Protein AF-A0A8J6E2L9-F1 (afdb_monomer_lite)

InterPro domains:
  IPR045107 SAC3/GANP/THP3 [PTHR12436] (8-131)

pLDDT: mean 75.36, std 17.0, range [33.44, 95.38]

Secondary structure (DSSP, 8-state):
---------------------TTHHHHHHHHHHHHHTT-S------S---------GGGTT---TTTT--------S-------SSPPPGGGSPPHHHHHHHHHHHHHHHHHH--HHHHHHHHHHHHHHT-

Organism: Eleutherodactylus coqui (NCBI:txid57060)

Structure (mmCIF, N/CA/C/O backbone):
data_AF-A0A8J6E2L9-F1
#
_entry.id   AF-A0A8J6E2L9-F1
#
loop_
_atom_site.group_PDB
_atom_site.id
_atom_site.type_symbol
_atom_site.label_atom_id
_atom_site.label_alt_id
_atom_site.label_comp_id
_atom_site.label_asym_id
_atom_site.label_entity_id
_atom_site.label_seq_id
_atom_site.pdbx_PDB_ins_code
_atom_site.Cartn_x
_atom_site.Cartn_y
_atom_site.Cartn_z
_atom_site.occupancy
_atom_site.B_iso_or_equiv
_atom_site.auth_seq_id
_atom_site.auth_comp_id
_atom_site.auth_asym_id
_atom_site.auth_atom_id
_atom_site.pdbx_PDB_model_num
ATOM 1 N N . ARG A 1 1 ? 5.250 62.466 -29.699 1.00 37.12 1 ARG A N 1
ATOM 2 C CA . ARG A 1 1 ? 4.883 61.508 -30.770 1.00 37.12 1 ARG A CA 1
ATOM 3 C C . ARG A 1 1 ? 5.280 60.123 -30.253 1.00 37.12 1 ARG A C 1
ATOM 5 O O . ARG A 1 1 ? 6.470 59.913 -30.111 1.00 37.12 1 ARG A O 1
ATOM 12 N N . ASN A 1 2 ? 4.362 59.447 -29.546 1.00 38.91 2 ASN A N 1
ATOM 13 C CA . ASN A 1 2 ? 3.646 58.223 -29.989 1.00 38.91 2 ASN A CA 1
ATOM 14 C C . ASN A 1 2 ? 4.604 57.000 -30.012 1.00 38.91 2 ASN A C 1
ATOM 16 O O . ASN A 1 2 ? 5.641 57.103 -30.641 1.00 38.91 2 ASN A O 1
ATOM 20 N N . GLU A 1 3 ? 4.394 55.849 -29.359 1.00 41.50 3 GLU A N 1
ATOM 21 C CA . GLU A 1 3 ? 3.167 55.159 -28.932 1.00 41.50 3 GLU A CA 1
ATOM 22 C C . GLU A 1 3 ? 3.386 54.179 -27.764 1.00 41.50 3 GLU A C 1
ATOM 24 O O . GLU A 1 3 ? 4.499 53.839 -27.373 1.00 41.50 3 GLU A O 1
ATOM 29 N N . GLN A 1 4 ? 2.248 53.740 -27.236 1.00 48.47 4 GLN A N 1
ATOM 30 C CA . GLN A 1 4 ? 2.012 52.732 -26.214 1.00 48.47 4 GLN A CA 1
ATOM 31 C C . GLN A 1 4 ? 2.541 51.341 -26.604 1.00 48.47 4 GLN A C 1
ATOM 33 O O . GLN A 1 4 ? 2.456 50.946 -27.762 1.00 48.47 4 GLN A O 1
ATOM 38 N N . ASN A 1 5 ? 2.886 50.517 -25.608 1.00 33.44 5 ASN A N 1
ATOM 39 C CA . ASN A 1 5 ? 2.441 49.123 -25.637 1.00 33.44 5 ASN A CA 1
ATOM 40 C C . ASN A 1 5 ? 2.191 48.585 -24.219 1.00 33.44 5 ASN A C 1
ATOM 42 O O . ASN A 1 5 ? 3.102 48.366 -23.423 1.00 33.44 5 ASN A O 1
ATOM 46 N N . ILE A 1 6 ? 0.910 48.400 -23.915 1.00 47.41 6 ILE A N 1
ATOM 47 C CA . ILE A 1 6 ? 0.388 47.698 -22.747 1.00 47.41 6 ILE A CA 1
ATOM 48 C C . ILE A 1 6 ? 0.364 46.209 -23.085 1.00 47.41 6 ILE A C 1
ATOM 50 O O . ILE A 1 6 ? -0.321 45.829 -24.030 1.00 47.41 6 ILE A O 1
ATOM 54 N N . SER A 1 7 ? 0.970 45.342 -22.263 1.00 38.34 7 SER A N 1
ATOM 55 C CA . SER A 1 7 ? 0.487 43.957 -22.123 1.00 38.34 7 SER A CA 1
ATOM 56 C C . SER A 1 7 ? 0.893 43.265 -20.815 1.00 38.34 7 SER A C 1
ATOM 58 O O . SER A 1 7 ? 1.972 42.710 -20.668 1.00 38.34 7 SER A O 1
ATOM 60 N N . LYS A 1 8 ? -0.075 43.258 -19.889 1.00 47.50 8 LYS A N 1
ATOM 61 C CA . LYS A 1 8 ? -0.640 42.072 -19.216 1.00 47.50 8 LYS A CA 1
ATOM 62 C C . LYS A 1 8 ? 0.340 41.067 -18.577 1.00 47.50 8 LYS A C 1
ATOM 64 O O . LYS A 1 8 ? 0.767 40.119 -19.224 1.00 47.50 8 LYS A O 1
ATOM 69 N N . ARG A 1 9 ? 0.405 41.071 -17.239 1.00 46.50 9 ARG A N 1
ATOM 70 C CA . ARG A 1 9 ? -0.309 40.064 -16.419 1.00 46.50 9 ARG A CA 1
ATOM 71 C C . ARG A 1 9 ? -0.140 40.336 -14.926 1.00 46.50 9 ARG A C 1
ATOM 73 O O . ARG A 1 9 ? 0.966 40.399 -14.403 1.00 46.50 9 ARG A O 1
ATOM 80 N N . ASN A 1 10 ? -1.284 40.417 -14.252 1.00 51.59 10 ASN A N 1
ATOM 81 C CA . ASN A 1 10 ? -1.438 40.315 -12.808 1.00 51.59 10 ASN A CA 1
ATOM 82 C C . ASN A 1 10 ? -0.610 39.149 -12.247 1.00 51.59 10 ASN A C 1
ATOM 84 O O . ASN A 1 10 ? -1.035 37.996 -12.317 1.00 51.59 10 ASN A O 1
ATOM 88 N N . ARG A 1 11 ? 0.530 39.443 -11.619 1.00 55.06 11 ARG A N 1
ATOM 89 C CA . ARG A 1 11 ? 1.083 38.560 -10.595 1.00 55.06 11 ARG A CA 1
ATOM 90 C C . ARG A 1 11 ? 0.561 39.081 -9.272 1.00 55.06 11 ARG A C 1
ATOM 92 O O . ARG A 1 11 ? 1.134 39.986 -8.674 1.00 55.06 11 ARG A O 1
ATOM 99 N N . LYS A 1 12 ? -0.588 38.528 -8.879 1.00 50.50 12 LYS A N 1
ATOM 100 C CA . LYS A 1 12 ? -1.137 38.596 -7.526 1.00 50.50 12 LYS A CA 1
ATOM 101 C C . LYS A 1 12 ? 0.057 38.454 -6.579 1.00 50.50 12 LYS A C 1
ATOM 103 O O . LYS A 1 12 ? 0.723 37.417 -6.593 1.00 50.50 12 LYS A O 1
ATOM 108 N N . LYS A 1 13 ? 0.425 39.544 -5.896 1.00 51.31 13 LYS A N 1
ATOM 109 C CA . LYS A 1 13 ? 1.473 39.519 -4.879 1.00 51.31 13 LYS A CA 1
ATOM 110 C C . LYS A 1 13 ? 0.956 38.557 -3.822 1.00 51.31 13 LYS A C 1
ATOM 112 O O . LYS A 1 13 ? 0.109 38.926 -3.015 1.00 51.31 13 LYS A O 1
ATOM 117 N N . ASN A 1 14 ? 1.413 37.310 -3.871 1.00 45.84 14 ASN A N 1
ATOM 118 C CA . ASN A 1 14 ? 1.399 36.484 -2.684 1.00 45.84 14 ASN A CA 1
ATOM 119 C C . ASN A 1 14 ? 2.220 37.286 -1.686 1.00 45.84 14 ASN A C 1
ATOM 121 O O . ASN A 1 14 ? 3.413 37.503 -1.906 1.00 45.84 14 ASN A O 1
ATOM 125 N N . MET A 1 15 ? 1.537 37.816 -0.675 1.00 47.38 15 MET A N 1
ATOM 126 C CA . MET A 1 15 ? 2.142 38.431 0.492 1.00 47.38 15 MET A CA 1
ATOM 127 C C . MET A 1 15 ? 2.872 37.307 1.232 1.00 47.38 15 MET A C 1
ATOM 129 O O . MET A 1 15 ? 2.411 36.788 2.242 1.00 47.38 15 MET A O 1
ATOM 133 N N . THR A 1 16 ? 3.974 36.833 0.653 1.00 54.28 16 THR A N 1
ATOM 134 C CA . THR A 1 16 ? 4.963 36.062 1.377 1.00 54.28 16 THR A CA 1
ATOM 135 C C . THR A 1 16 ? 5.435 37.028 2.439 1.00 54.28 16 THR A C 1
ATOM 137 O O . THR A 1 16 ? 6.049 38.039 2.107 1.00 54.28 16 THR A O 1
ATOM 140 N N . MET A 1 17 ? 5.076 36.763 3.691 1.00 52.47 17 MET A N 1
ATOM 141 C CA . MET A 1 17 ? 5.742 37.363 4.836 1.00 52.47 17 MET A CA 1
ATOM 142 C C . MET A 1 17 ? 7.221 37.017 4.660 1.00 52.47 17 MET A C 1
ATOM 144 O O . MET A 1 17 ? 7.641 35.896 4.946 1.00 52.47 17 MET A O 1
ATOM 148 N N . VAL A 1 18 ? 7.984 37.922 4.043 1.00 59.41 18 VAL A N 1
ATOM 149 C CA . VAL A 1 18 ? 9.433 37.807 3.938 1.00 59.41 18 VAL A CA 1
A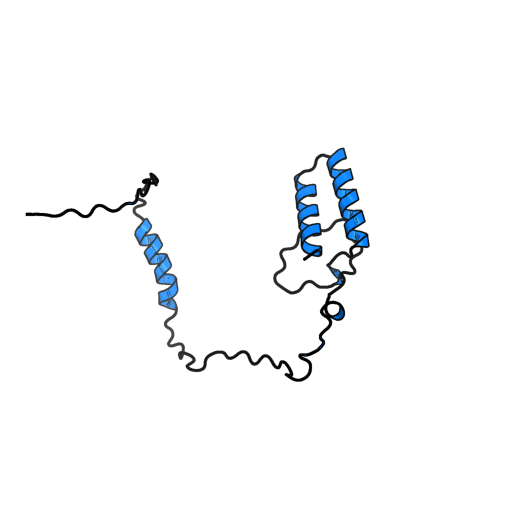TOM 150 C C . VAL A 1 18 ? 9.913 38.123 5.337 1.00 59.41 18 VAL A C 1
ATOM 152 O O . VAL A 1 18 ? 10.162 39.269 5.684 1.00 59.41 18 VAL A O 1
ATOM 155 N N . PHE A 1 19 ? 9.907 37.101 6.185 1.00 60.31 19 PHE A N 1
ATOM 156 C CA . PHE A 1 19 ? 10.668 37.155 7.410 1.00 60.31 19 PHE A CA 1
ATOM 157 C C . PHE A 1 19 ? 12.122 37.228 6.946 1.00 60.31 19 PHE A C 1
ATOM 159 O O . PHE A 1 19 ? 12.632 36.258 6.373 1.00 60.31 19 PHE A O 1
ATOM 166 N N . ASP A 1 20 ? 12.728 38.410 7.050 1.00 68.56 20 ASP A N 1
ATOM 167 C CA . ASP A 1 20 ? 14.154 38.587 6.803 1.00 68.56 20 ASP A CA 1
ATOM 168 C C . ASP A 1 20 ? 14.885 37.824 7.907 1.00 68.56 20 ASP A C 1
ATOM 170 O O . ASP A 1 20 ? 15.130 38.330 8.997 1.00 68.56 20 ASP A O 1
ATOM 174 N N . ASP A 1 21 ? 15.126 36.539 7.650 1.00 75.62 21 ASP A N 1
ATOM 175 C CA . ASP A 1 21 ? 16.052 35.726 8.419 1.00 75.62 21 ASP A CA 1
ATOM 176 C C . ASP A 1 21 ? 17.460 36.208 8.034 1.00 75.62 21 ASP A C 1
ATOM 178 O O . ASP A 1 21 ? 17.889 35.935 6.904 1.00 75.62 21 ASP A O 1
ATOM 182 N N . PRO A 1 22 ? 18.180 36.930 8.914 1.00 77.38 22 PRO A N 1
ATOM 183 C CA . PRO A 1 22 ? 19.516 37.448 8.613 1.00 77.38 22 PRO A CA 1
ATOM 184 C C . PRO A 1 22 ? 20.515 36.329 8.271 1.00 77.38 22 PRO A C 1
ATOM 186 O O . PRO A 1 22 ? 21.563 36.585 7.686 1.00 77.38 22 PRO A O 1
ATOM 189 N N . GLU A 1 23 ? 20.183 35.067 8.564 1.00 82.12 23 GLU A N 1
ATOM 190 C CA . GLU A 1 23 ? 20.991 33.898 8.222 1.00 82.12 23 GLU A CA 1
ATOM 191 C C . GLU A 1 23 ? 20.599 33.240 6.890 1.00 82.12 23 GLU A C 1
ATOM 193 O O . GLU A 1 23 ? 21.185 32.223 6.509 1.00 82.12 23 GLU A O 1
ATOM 198 N N . ARG A 1 24 ? 19.597 33.757 6.165 1.00 81.88 24 ARG A N 1
ATOM 199 C CA . ARG A 1 24 ? 19.105 33.162 4.909 1.00 81.88 24 ARG A CA 1
ATOM 200 C C . ARG A 1 24 ? 20.232 32.953 3.904 1.00 81.88 24 ARG A C 1
ATOM 202 O O . ARG A 1 24 ? 20.301 31.896 3.270 1.00 81.88 24 ARG A O 1
ATOM 209 N N . ASP A 1 25 ? 21.092 33.951 3.750 1.00 80.38 25 ASP A N 1
ATOM 210 C CA . ASP A 1 25 ? 22.188 33.898 2.788 1.00 80.38 25 ASP A CA 1
ATOM 211 C C . ASP A 1 25 ? 23.316 32.985 3.275 1.00 80.38 25 ASP A C 1
ATOM 213 O O . ASP A 1 25 ? 23.789 32.158 2.497 1.00 80.38 25 ASP A O 1
ATOM 217 N N . PHE A 1 26 ? 23.606 32.967 4.579 1.00 83.19 26 PHE A N 1
ATOM 218 C CA . PHE A 1 26 ? 24.516 31.987 5.181 1.00 83.19 26 PHE A CA 1
ATOM 219 C C . PHE A 1 26 ? 24.028 30.539 4.984 1.00 83.19 26 PHE A C 1
ATOM 221 O O . PHE A 1 26 ? 24.795 29.645 4.624 1.00 83.19 26 PHE A O 1
ATOM 228 N N . LYS A 1 27 ? 22.722 30.283 5.141 1.00 86.50 27 LYS A N 1
ATOM 229 C CA . LYS A 1 27 ? 22.101 28.965 4.904 1.00 86.50 27 LYS A CA 1
ATOM 230 C C . LYS A 1 27 ? 22.174 28.554 3.430 1.00 86.50 27 LYS A C 1
ATOM 232 O O . LYS A 1 27 ? 22.411 27.376 3.142 1.00 86.50 27 LYS A O 1
ATOM 237 N N . LYS A 1 28 ? 21.982 29.495 2.495 1.00 84.94 28 LYS A N 1
ATOM 238 C CA . LYS A 1 28 ? 22.168 29.248 1.053 1.00 84.94 28 LYS A CA 1
ATOM 239 C C . LYS A 1 28 ? 23.626 28.933 0.728 1.00 84.94 28 LYS A C 1
ATOM 241 O O . LYS A 1 28 ? 23.879 27.956 0.027 1.00 84.94 28 LYS A O 1
ATOM 246 N N . GLU A 1 29 ? 24.567 29.699 1.265 1.00 88.19 29 GLU A N 1
ATOM 247 C CA . GLU A 1 29 ? 25.997 29.513 1.024 1.00 88.19 29 GLU A CA 1
ATOM 248 C C . GLU A 1 29 ? 26.499 28.184 1.594 1.00 88.19 29 GLU A C 1
ATOM 250 O O . GLU A 1 29 ? 27.116 27.389 0.886 1.00 88.19 29 GLU A O 1
ATOM 255 N N . ARG A 1 30 ? 26.105 27.840 2.825 1.00 87.75 30 ARG A N 1
ATOM 256 C CA . ARG A 1 30 ? 26.407 26.533 3.426 1.00 87.75 30 ARG A CA 1
ATOM 257 C C . ARG A 1 30 ? 25.849 25.369 2.600 1.00 87.75 30 ARG A C 1
ATOM 259 O O . ARG A 1 30 ? 26.444 24.291 2.558 1.00 87.75 30 ARG A O 1
ATOM 266 N N . ARG A 1 31 ? 24.704 25.558 1.931 1.00 85.00 31 ARG A N 1
ATOM 267 C CA . ARG A 1 31 ? 24.147 24.571 0.992 1.00 85.00 31 ARG A CA 1
ATOM 268 C C . ARG A 1 31 ? 24.966 24.496 -0.300 1.00 85.00 31 ARG A C 1
ATOM 270 O O . ARG A 1 31 ? 25.201 23.382 -0.762 1.00 85.00 31 ARG A O 1
ATOM 277 N N . ALA A 1 32 ? 25.426 25.623 -0.846 1.00 84.81 32 ALA A N 1
ATOM 278 C CA . ALA A 1 32 ? 26.315 25.659 -2.012 1.00 84.81 32 ALA A CA 1
ATOM 279 C C . ALA A 1 32 ? 27.675 24.992 -1.724 1.00 84.81 32 ALA A C 1
ATOM 281 O O . ALA A 1 32 ? 28.189 24.241 -2.553 1.00 84.81 32 ALA A O 1
ATOM 282 N N . ALA A 1 33 ? 28.202 25.149 -0.506 1.00 84.31 33 ALA A N 1
ATOM 283 C CA . ALA A 1 33 ? 29.460 24.546 -0.066 1.00 84.31 33 ALA A CA 1
ATOM 284 C C . ALA A 1 33 ? 29.463 23.004 -0.060 1.00 84.31 33 ALA A C 1
ATOM 286 O O . ALA A 1 33 ? 30.528 22.384 -0.123 1.00 84.31 33 ALA A O 1
ATOM 287 N N . ARG A 1 34 ? 28.284 22.364 -0.059 1.00 83.12 34 ARG A N 1
ATOM 288 C CA . ARG A 1 34 ? 28.160 20.901 -0.194 1.00 83.12 34 ARG A CA 1
ATOM 289 C C . ARG A 1 34 ? 28.718 20.381 -1.519 1.00 83.12 34 ARG A C 1
ATOM 291 O O . ARG A 1 34 ? 29.151 19.237 -1.579 1.00 83.12 34 ARG A O 1
ATOM 298 N N . PHE A 1 35 ? 28.725 21.213 -2.557 1.00 74.94 35 PHE A N 1
ATOM 299 C CA . PHE A 1 35 ? 29.209 20.850 -3.889 1.00 74.94 35 PHE A CA 1
ATOM 300 C C . PHE A 1 35 ? 30.669 21.269 -4.130 1.00 74.94 35 PHE A C 1
ATOM 302 O O . PHE A 1 35 ? 31.292 20.758 -5.053 1.00 74.94 35 PHE A O 1
ATOM 309 N N . GLN A 1 36 ? 31.241 22.126 -3.271 1.00 69.31 36 GLN A N 1
ATOM 310 C CA . GLN A 1 36 ? 32.644 22.569 -3.346 1.00 69.31 36 GLN A CA 1
ATOM 311 C C . GLN A 1 36 ? 33.632 21.434 -3.010 1.00 69.31 36 GLN A C 1
ATOM 313 O O . GLN A 1 36 ? 34.687 21.315 -3.623 1.00 69.31 36 GLN A O 1
ATOM 318 N N . HIS A 1 37 ? 33.271 20.526 -2.096 1.00 57.97 37 HIS A N 1
ATOM 319 C CA . HIS A 1 37 ? 34.135 19.406 -1.682 1.00 57.97 37 HIS A CA 1
ATOM 320 C C . HIS A 1 37 ? 34.093 18.201 -2.648 1.00 57.97 37 HIS A C 1
ATOM 322 O O . HIS A 1 37 ? 34.596 17.123 -2.340 1.00 57.97 37 HIS A O 1
ATOM 328 N N . GLY A 1 38 ? 33.500 18.375 -3.835 1.00 56.34 38 GLY A N 1
ATOM 329 C CA . GLY A 1 38 ? 33.503 17.391 -4.919 1.00 56.34 38 GLY A CA 1
ATOM 330 C C . GLY A 1 38 ? 34.715 17.468 -5.855 1.00 56.34 38 GLY A C 1
ATOM 331 O O . GLY A 1 38 ? 34.801 16.636 -6.756 1.00 56.34 38 GLY A O 1
ATOM 332 N N . HIS A 1 39 ? 35.634 18.422 -5.651 1.00 56.19 39 HIS A N 1
ATOM 333 C CA . HIS A 1 39 ? 36.830 18.634 -6.475 1.00 56.19 39 HIS A CA 1
ATOM 334 C C . HIS A 1 39 ? 38.067 17.879 -5.956 1.00 56.19 39 HIS A C 1
ATOM 336 O O . HIS A 1 39 ? 39.160 18.430 -5.879 1.00 56.19 39 HIS A O 1
ATOM 342 N N . SER A 1 40 ? 37.945 16.585 -5.656 1.00 58.25 40 SER A N 1
ATOM 343 C CA . SER A 1 40 ? 39.058 15.726 -6.074 1.00 58.25 40 SER A CA 1
ATOM 344 C C . SER A 1 40 ? 39.056 15.735 -7.609 1.00 58.25 40 SER A C 1
ATOM 346 O O . SER A 1 40 ? 37.971 15.855 -8.189 1.00 58.25 40 SER A O 1
ATOM 348 N N . PRO A 1 41 ? 40.206 15.660 -8.301 1.00 55.16 41 PRO A N 1
ATOM 349 C CA . PRO A 1 41 ? 40.239 15.573 -9.756 1.00 55.16 41 PRO A CA 1
ATOM 350 C C . PRO A 1 41 ? 39.665 14.211 -10.157 1.00 55.16 41 PRO A C 1
ATOM 352 O O . PRO A 1 41 ? 40.378 13.257 -10.462 1.00 55.16 41 PRO A O 1
ATOM 355 N N . LYS A 1 42 ? 38.338 14.084 -10.098 1.00 57.41 42 LYS A N 1
ATOM 356 C CA . LYS A 1 42 ? 37.604 12.981 -10.680 1.00 57.41 42 LYS A CA 1
ATOM 357 C C . LYS A 1 42 ? 37.844 13.146 -12.162 1.00 57.41 42 LYS A C 1
ATOM 359 O O . LYS A 1 42 ? 37.333 14.089 -12.761 1.00 57.41 42 LYS A O 1
ATOM 364 N N . LYS A 1 43 ? 38.675 12.266 -12.723 1.00 57.22 43 LYS A N 1
ATOM 365 C CA . LYS A 1 43 ? 38.760 12.052 -14.164 1.00 57.22 43 LYS A CA 1
ATOM 366 C C . LYS A 1 43 ? 37.319 12.054 -14.663 1.00 57.22 43 LYS A C 1
ATOM 368 O O . LYS A 1 43 ? 36.563 11.149 -14.306 1.00 57.22 43 LYS A O 1
ATOM 373 N N . PHE A 1 44 ? 36.914 13.115 -15.364 1.00 53.34 44 PHE A N 1
ATOM 374 C CA . PHE A 1 44 ? 35.646 13.117 -16.072 1.00 53.34 44 PHE A CA 1
ATOM 375 C C . PHE A 1 44 ? 35.697 11.854 -16.916 1.00 53.34 44 PHE A C 1
ATOM 377 O O . PHE A 1 44 ? 36.602 11.705 -17.739 1.00 53.34 44 PHE A O 1
ATOM 384 N N . ARG A 1 45 ? 34.830 10.880 -16.625 1.00 56.12 45 ARG A N 1
ATOM 385 C CA . ARG A 1 45 ? 34.686 9.748 -17.528 1.00 56.12 45 ARG A CA 1
ATOM 386 C C . ARG A 1 45 ? 34.218 10.354 -18.843 1.00 56.12 45 ARG A C 1
ATOM 388 O O . ARG A 1 45 ? 33.096 10.837 -18.922 1.00 56.12 45 ARG A O 1
ATOM 395 N N . LEU A 1 46 ? 35.127 10.401 -19.812 1.00 66.56 46 LEU A N 1
ATOM 396 C CA . LEU A 1 46 ? 34.828 10.816 -21.178 1.00 66.56 46 LEU A CA 1
ATOM 397 C C . LEU A 1 46 ? 33.899 9.799 -21.849 1.00 66.56 46 LEU A C 1
ATOM 399 O O . LEU A 1 46 ? 33.158 10.151 -22.757 1.00 66.56 46 LEU A O 1
ATOM 403 N N . GLU A 1 47 ? 33.890 8.568 -21.332 1.00 68.00 47 GLU A 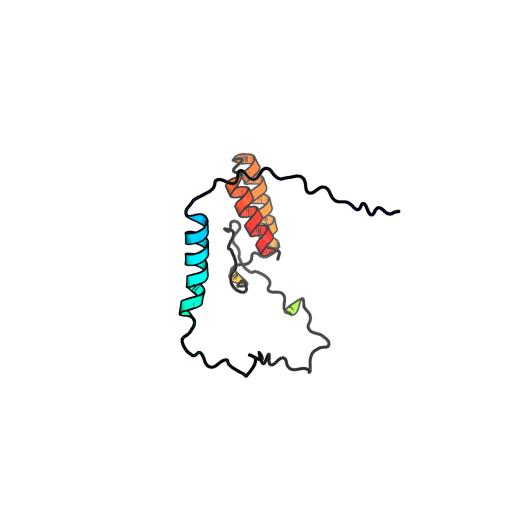N 1
ATOM 404 C CA . GLU A 1 47 ? 32.999 7.513 -21.779 1.00 68.00 47 GLU A CA 1
ATOM 405 C C . GLU A 1 47 ? 31.624 7.647 -21.111 1.00 68.00 47 GLU A C 1
ATOM 407 O O . GLU A 1 47 ? 31.520 7.488 -19.882 1.00 68.00 47 GLU A O 1
ATOM 412 N N . PRO A 1 48 ? 30.559 7.930 -21.886 1.00 71.38 48 PRO A N 1
ATOM 413 C CA . PRO A 1 48 ? 29.204 7.853 -21.372 1.00 71.38 48 PRO A CA 1
ATOM 414 C C . PRO A 1 48 ? 28.953 6.434 -20.851 1.00 71.38 48 PRO A C 1
ATOM 416 O O . PRO A 1 48 ? 29.365 5.446 -21.455 1.00 71.38 48 PRO A O 1
ATOM 419 N N . LEU A 1 49 ? 28.281 6.321 -19.704 1.00 65.94 49 LEU A N 1
ATOM 420 C CA . LEU A 1 49 ? 27.836 5.028 -19.190 1.00 65.94 49 LEU A CA 1
ATOM 421 C C . LEU A 1 49 ? 26.747 4.485 -20.120 1.00 65.94 49 LEU A C 1
ATOM 423 O O . LEU A 1 49 ? 25.566 4.772 -19.941 1.00 65.94 49 LEU A O 1
ATOM 427 N N . VAL A 1 50 ? 27.154 3.724 -21.131 1.00 68.62 50 VAL A N 1
ATOM 428 C CA . VAL A 1 50 ? 26.238 2.971 -21.982 1.00 68.62 50 VAL A CA 1
ATOM 429 C C . VAL A 1 50 ? 25.855 1.711 -21.217 1.00 68.62 50 VAL A C 1
ATOM 431 O O . VAL A 1 50 ? 26.675 0.815 -21.022 1.00 68.62 50 VAL A O 1
ATOM 434 N N . LEU A 1 51 ? 24.611 1.656 -20.738 1.00 67.50 51 LEU A N 1
ATOM 435 C CA . LEU A 1 51 ? 24.043 0.420 -20.212 1.00 67.50 51 LEU A CA 1
ATOM 436 C C . LEU A 1 51 ? 23.870 -0.540 -21.399 1.00 67.50 51 LEU A C 1
ATOM 438 O O . LEU A 1 51 ? 22.973 -0.356 -22.219 1.00 67.50 51 LEU A O 1
ATOM 442 N N . GLN A 1 52 ? 24.745 -1.539 -21.520 1.00 65.75 52 GLN A N 1
ATOM 443 C CA . GLN A 1 52 ? 24.551 -2.645 -22.456 1.00 65.75 52 GLN A CA 1
ATOM 444 C C . GLN A 1 52 ? 23.461 -3.555 -21.889 1.00 65.75 52 GLN A C 1
ATOM 446 O O . GLN A 1 52 ? 23.724 -4.476 -21.120 1.00 65.75 52 GLN A O 1
ATOM 451 N N . ILE A 1 53 ? 22.210 -3.239 -22.213 1.00 69.00 53 ILE A N 1
ATOM 452 C CA . ILE A 1 53 ? 21.096 -4.155 -22.001 1.00 69.00 53 ILE A CA 1
ATOM 453 C C . ILE A 1 53 ? 21.228 -5.187 -23.120 1.00 69.00 53 ILE A C 1
ATOM 455 O O . ILE A 1 53 ? 20.905 -4.891 -24.268 1.00 69.00 53 ILE A O 1
ATOM 459 N N . ASN A 1 54 ? 21.766 -6.366 -22.806 1.00 64.94 54 ASN A N 1
ATOM 460 C CA . ASN A 1 54 ? 21.713 -7.515 -23.705 1.00 64.94 54 ASN A CA 1
ATOM 461 C C . ASN A 1 54 ? 20.247 -7.948 -23.804 1.00 64.94 54 ASN A C 1
ATOM 463 O O . ASN A 1 54 ? 19.785 -8.788 -23.038 1.00 64.94 54 ASN A O 1
ATOM 467 N N . LEU A 1 55 ? 19.497 -7.291 -24.683 1.00 60.69 55 LEU A N 1
ATOM 468 C CA . LEU A 1 55 ? 18.197 -7.752 -25.128 1.00 60.69 55 LEU A CA 1
ATOM 469 C C . LEU A 1 55 ? 18.421 -8.365 -26.505 1.00 60.69 55 LEU A C 1
ATOM 471 O O . LEU A 1 55 ? 18.747 -7.650 -27.454 1.00 60.69 55 LEU A O 1
ATOM 475 N N . ASP A 1 56 ? 18.311 -9.687 -26.591 1.00 57.38 56 ASP A N 1
ATOM 476 C CA . ASP A 1 56 ? 18.396 -10.402 -27.859 1.00 57.38 56 ASP A CA 1
ATOM 477 C C . ASP A 1 56 ? 17.336 -9.842 -28.829 1.00 57.38 56 ASP A C 1
ATOM 479 O O . ASP A 1 56 ? 16.144 -9.856 -28.505 1.00 57.38 56 ASP A O 1
ATOM 483 N N . PRO A 1 57 ? 17.704 -9.343 -30.028 1.00 51.66 57 PRO A N 1
ATOM 484 C CA . PRO A 1 57 ? 16.745 -8.691 -30.925 1.00 51.66 57 PRO A CA 1
ATOM 485 C C . PRO A 1 57 ? 15.768 -9.665 -31.609 1.00 51.66 57 PRO A C 1
ATOM 487 O O . PRO A 1 57 ? 14.967 -9.237 -32.438 1.00 51.66 57 PRO A O 1
ATOM 490 N N . CYS A 1 58 ? 15.845 -10.971 -31.329 1.00 47.53 58 CYS A N 1
ATOM 491 C CA . CYS A 1 58 ? 15.247 -11.999 -32.184 1.00 47.53 58 CYS A CA 1
ATOM 492 C C . CYS A 1 58 ? 13.817 -12.439 -31.808 1.00 47.53 58 CYS A C 1
ATOM 494 O O . CYS A 1 58 ? 13.182 -13.118 -32.609 1.00 47.53 58 CYS A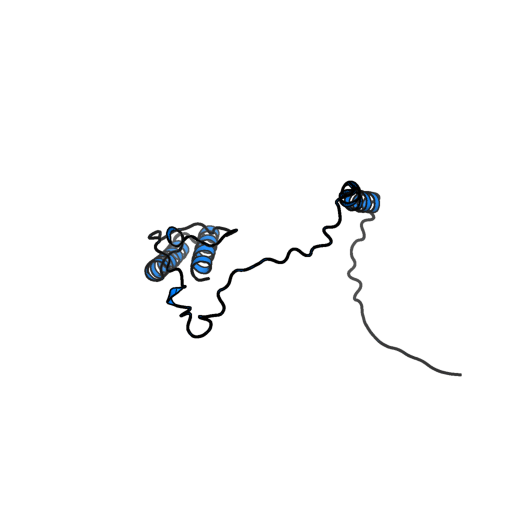 O 1
ATOM 496 N N . GLU A 1 59 ? 13.264 -12.037 -30.659 1.00 51.78 59 GLU A N 1
ATOM 497 C CA . GLU A 1 59 ? 11.897 -12.421 -30.237 1.00 51.78 59 GLU A CA 1
ATOM 498 C C . GLU A 1 59 ? 10.950 -11.226 -30.013 1.00 51.78 59 GLU A C 1
ATOM 500 O O . GLU A 1 59 ? 9.982 -11.295 -29.262 1.00 51.78 59 GLU A O 1
ATOM 505 N N . SER A 1 60 ? 11.156 -10.106 -30.710 1.00 56.94 60 SER A N 1
ATOM 506 C CA . SER A 1 60 ? 10.289 -8.913 -30.585 1.00 56.94 60 SER A CA 1
ATOM 507 C C . SER A 1 60 ? 8.837 -9.083 -31.083 1.00 56.94 60 SER A C 1
ATOM 509 O O . SER A 1 60 ? 8.079 -8.117 -31.081 1.00 56.94 60 SER A O 1
ATOM 511 N N . GLY A 1 61 ? 8.425 -10.275 -31.525 1.00 58.25 61 GLY A N 1
ATOM 512 C CA . GLY A 1 61 ? 7.111 -10.491 -32.136 1.00 58.25 61 GLY A CA 1
ATOM 513 C C . GLY A 1 61 ? 5.984 -10.885 -31.180 1.00 58.25 61 GLY A C 1
ATOM 514 O O . GLY A 1 61 ? 4.851 -10.489 -31.423 1.00 58.25 61 GLY A O 1
ATOM 515 N N . ASN A 1 62 ? 6.257 -11.663 -30.123 1.00 64.62 62 ASN A N 1
ATOM 516 C CA . ASN A 1 62 ? 5.201 -12.361 -29.369 1.00 64.62 62 ASN A CA 1
ATOM 517 C C . ASN A 1 62 ? 5.541 -12.600 -27.882 1.00 64.62 62 ASN A C 1
ATOM 519 O O . ASN A 1 62 ? 5.280 -13.685 -27.371 1.00 64.62 62 ASN A O 1
ATOM 523 N N . LEU A 1 63 ? 6.109 -11.629 -27.156 1.00 64.38 63 LEU A N 1
ATOM 524 C CA . LEU A 1 63 ? 6.101 -11.747 -25.690 1.00 64.38 63 LEU A CA 1
ATOM 525 C C . LEU A 1 63 ? 4.665 -11.554 -25.187 1.00 64.38 63 LEU A C 1
ATOM 527 O O . LEU A 1 63 ? 4.131 -10.441 -25.222 1.00 64.38 63 LEU A O 1
ATOM 531 N N . ASP A 1 64 ? 4.039 -12.638 -24.726 1.00 71.44 64 ASP A N 1
ATOM 532 C CA . ASP A 1 64 ? 2.757 -12.562 -24.036 1.00 71.44 64 ASP A CA 1
ATOM 533 C C . ASP A 1 64 ? 2.973 -11.919 -22.662 1.00 71.44 64 ASP A C 1
ATOM 535 O O . ASP A 1 64 ? 3.449 -12.534 -21.707 1.00 71.44 64 ASP A O 1
ATOM 539 N N . TRP A 1 65 ? 2.604 -10.645 -22.554 1.00 70.19 65 TRP A N 1
ATOM 540 C CA . TRP A 1 65 ? 2.633 -9.893 -21.301 1.00 70.19 65 TRP A CA 1
ATOM 541 C C . TRP A 1 65 ? 1.812 -10.555 -20.181 1.00 70.19 65 TRP A C 1
ATOM 543 O O . TRP A 1 65 ? 2.021 -10.228 -19.012 1.00 70.19 65 TRP A O 1
ATOM 553 N N . ASN A 1 66 ? 0.903 -11.487 -20.503 1.00 71.69 66 ASN A N 1
ATOM 554 C CA . ASN A 1 66 ? 0.202 -12.282 -19.496 1.00 71.69 66 ASN A CA 1
ATOM 555 C C . ASN A 1 66 ? 1.083 -13.364 -18.863 1.00 71.69 66 ASN A C 1
ATOM 557 O O . ASN A 1 66 ? 0.906 -13.640 -17.679 1.00 71.69 66 ASN A O 1
ATOM 561 N N . GLU A 1 67 ? 2.032 -13.946 -19.597 1.00 65.75 67 GLU A N 1
ATOM 562 C CA . GLU A 1 67 ? 2.940 -14.979 -19.077 1.00 65.75 67 GLU A CA 1
ATOM 563 C C . GLU A 1 67 ? 4.026 -14.372 -18.173 1.00 65.75 67 GLU A C 1
ATOM 565 O O . GLU A 1 67 ? 4.436 -14.964 -17.177 1.00 65.75 67 GLU A O 1
ATOM 570 N N . LEU A 1 68 ? 4.407 -13.122 -18.446 1.00 67.00 68 LEU A N 1
ATOM 571 C CA . LEU A 1 68 ? 5.324 -12.330 -17.615 1.00 67.00 68 LEU A CA 1
ATOM 572 C C . LEU A 1 68 ? 4.647 -11.724 -16.374 1.00 67.00 68 LEU A C 1
ATOM 574 O O . LEU A 1 68 ? 5.317 -11.125 -15.526 1.00 67.00 68 LEU A O 1
ATOM 578 N N . LYS A 1 69 ? 3.317 -11.831 -16.260 1.00 74.12 69 LYS A N 1
ATOM 579 C CA . LYS A 1 69 ? 2.575 -11.269 -15.135 1.00 74.12 69 LYS A CA 1
ATOM 580 C C . LYS A 1 69 ? 2.791 -12.126 -13.896 1.00 74.12 69 LYS A C 1
ATOM 582 O O . LYS A 1 69 ? 2.257 -13.224 -13.765 1.00 74.12 69 LYS A O 1
ATOM 587 N N . ILE A 1 70 ? 3.506 -11.567 -12.930 1.00 71.56 70 ILE A N 1
ATOM 588 C CA . ILE A 1 70 ? 3.689 -12.183 -11.620 1.00 71.56 70 ILE A CA 1
ATOM 589 C C . ILE A 1 70 ? 2.324 -12.267 -10.921 1.00 71.56 70 ILE A C 1
ATOM 591 O O . ILE A 1 70 ? 1.743 -11.257 -10.519 1.00 71.56 70 ILE A O 1
ATOM 595 N N . VAL A 1 71 ? 1.794 -13.482 -10.781 1.00 75.38 71 VAL A N 1
ATOM 596 C CA . VAL A 1 71 ? 0.603 -13.740 -9.968 1.00 75.38 71 VAL A CA 1
ATOM 597 C C . VAL A 1 71 ? 1.042 -13.915 -8.520 1.00 75.38 71 VAL A C 1
ATOM 599 O O . VAL A 1 71 ? 1.824 -14.807 -8.198 1.00 75.38 71 VAL A O 1
ATOM 602 N N . GLY A 1 72 ? 0.531 -13.056 -7.643 1.00 79.75 72 GLY A N 1
ATOM 603 C CA . GLY A 1 72 ? 0.798 -13.144 -6.214 1.00 79.75 72 GLY A CA 1
ATOM 604 C C . GLY A 1 72 ? 0.236 -14.419 -5.578 1.00 79.75 72 GLY A C 1
ATOM 605 O O . GLY A 1 72 ? -0.860 -14.854 -5.929 1.00 79.75 72 GLY A O 1
ATOM 606 N N . THR A 1 73 ? 0.960 -15.014 -4.631 1.00 84.62 73 THR A N 1
ATOM 60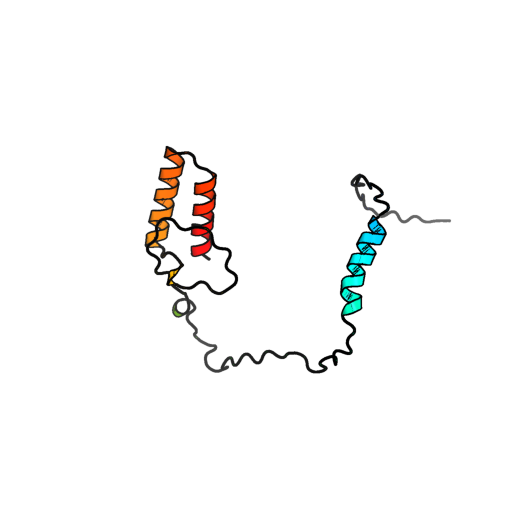7 C CA . THR A 1 73 ? 0.592 -16.277 -3.961 1.00 84.62 73 THR A CA 1
ATOM 608 C C . THR A 1 73 ? 0.284 -16.113 -2.473 1.00 84.62 73 THR A C 1
ATOM 610 O O . THR A 1 73 ? 0.012 -17.104 -1.794 1.00 84.62 73 THR A O 1
ATOM 613 N N . SER A 1 74 ? 0.284 -14.884 -1.946 1.00 86.25 74 SER A N 1
ATOM 614 C CA . SER A 1 74 ? 0.170 -14.679 -0.502 1.00 86.25 74 SER A CA 1
ATOM 615 C C . SER A 1 74 ? -1.245 -14.983 0.034 1.00 86.25 74 SER A C 1
ATOM 617 O O . SER A 1 74 ? -2.243 -14.509 -0.520 1.00 86.25 74 SER A O 1
ATOM 619 N N . PRO A 1 75 ? -1.376 -15.785 1.108 1.00 86.19 75 PRO A N 1
ATOM 620 C CA . PRO A 1 75 ? -2.675 -16.183 1.659 1.00 86.19 75 PRO A CA 1
ATOM 621 C C . PRO A 1 75 ? -3.270 -15.158 2.640 1.00 86.19 75 PRO A C 1
ATOM 623 O O . PRO A 1 75 ? -4.423 -15.300 3.056 1.00 86.19 75 PRO A O 1
ATOM 626 N N . ASP A 1 76 ? -2.503 -14.137 3.023 1.00 89.25 76 ASP A N 1
ATOM 627 C CA . ASP A 1 76 ? -2.838 -13.254 4.136 1.00 89.25 76 ASP A CA 1
ATOM 628 C C . ASP A 1 76 ? -4.012 -12.323 3.825 1.00 89.25 76 ASP A C 1
ATOM 630 O O . ASP A 1 76 ? -4.039 -11.608 2.825 1.00 89.25 76 ASP A O 1
ATOM 634 N N . ILE A 1 77 ? -4.995 -12.266 4.724 1.00 88.38 77 ILE A N 1
ATOM 635 C CA . ILE A 1 77 ? -6.160 -11.383 4.558 1.00 88.38 77 ILE A CA 1
ATOM 636 C C . ILE A 1 77 ? -5.796 -9.942 4.946 1.00 88.38 77 ILE A C 1
ATOM 638 O O . ILE A 1 77 ? -6.213 -8.990 4.275 1.00 88.38 77 ILE A O 1
ATOM 642 N N . THR A 1 78 ? -4.988 -9.768 5.991 1.00 87.69 78 THR A N 1
ATOM 643 C CA . THR A 1 78 ? -4.484 -8.472 6.458 1.00 87.69 78 THR A CA 1
ATOM 644 C C . THR A 1 78 ? -3.006 -8.330 6.151 1.00 87.69 78 THR A C 1
ATOM 646 O O . THR A 1 78 ? -2.239 -9.242 6.429 1.00 87.69 78 THR A O 1
ATOM 649 N N . LYS A 1 79 ? -2.601 -7.187 5.595 1.00 90.81 79 LYS A N 1
ATOM 650 C CA . LYS A 1 79 ? -1.221 -6.937 5.188 1.00 90.81 79 LYS A CA 1
ATOM 651 C C . LYS A 1 79 ? -0.966 -5.442 5.288 1.00 90.81 79 LYS A C 1
ATOM 653 O O . LYS A 1 79 ? -1.764 -4.652 4.781 1.00 90.81 79 LYS A O 1
ATOM 658 N N . THR A 1 80 ? 0.152 -5.066 5.892 1.00 91.19 80 THR A N 1
ATOM 659 C CA . THR A 1 80 ? 0.581 -3.669 5.962 1.00 91.19 80 THR A CA 1
ATOM 660 C C . THR A 1 80 ? 0.942 -3.147 4.572 1.00 91.19 80 THR A C 1
ATOM 662 O O . THR A 1 80 ? 1.279 -3.898 3.651 1.00 91.19 80 THR A O 1
ATOM 665 N N . TYR A 1 81 ? 0.809 -1.839 4.378 1.00 91.56 81 TYR A N 1
ATOM 666 C CA . TYR A 1 81 ? 1.271 -1.197 3.151 1.00 91.56 81 TYR A CA 1
ATOM 667 C C . TYR A 1 81 ? 2.802 -1.109 3.171 1.00 91.56 81 TYR A C 1
ATOM 669 O O . TYR A 1 81 ? 3.374 -0.549 4.106 1.00 91.56 81 TYR A O 1
ATOM 677 N N . LEU A 1 82 ? 3.468 -1.618 2.132 1.00 89.25 82 LEU A N 1
ATOM 678 C CA . LEU A 1 82 ? 4.927 -1.615 2.041 1.00 89.25 82 LEU A CA 1
ATOM 679 C C . LEU A 1 82 ? 5.376 -0.649 0.949 1.00 89.25 82 LEU A C 1
ATOM 681 O O . LEU A 1 82 ? 4.986 -0.787 -0.199 1.00 89.25 82 LEU A O 1
ATOM 685 N N . ARG A 1 83 ? 6.254 0.312 1.235 1.00 88.44 83 ARG A N 1
ATOM 686 C CA . ARG A 1 83 ? 6.831 1.131 0.160 1.00 88.44 83 ARG A CA 1
ATOM 687 C C . ARG A 1 83 ? 7.896 0.323 -0.588 1.00 88.44 83 ARG A C 1
ATOM 689 O O . ARG A 1 83 ? 9.013 0.195 -0.100 1.00 88.44 83 ARG A O 1
ATOM 696 N N . LEU A 1 84 ? 7.553 -0.187 -1.767 1.00 85.94 84 LEU A N 1
ATOM 697 C CA . LEU A 1 84 ? 8.473 -0.966 -2.596 1.00 85.94 84 LEU A CA 1
ATOM 698 C C . LEU A 1 84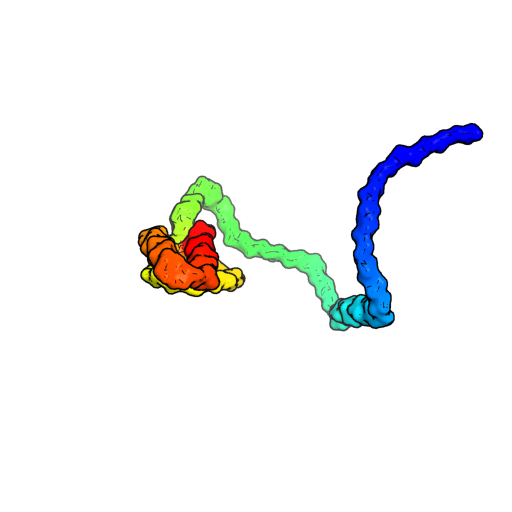 ? 9.640 -0.096 -3.090 1.00 85.94 84 LEU A C 1
ATOM 700 O O . LEU A 1 84 ? 9.439 1.010 -3.594 1.00 85.94 84 LEU A O 1
ATOM 704 N N . THR A 1 85 ? 10.858 -0.609 -2.938 1.00 85.94 85 THR A N 1
ATOM 705 C CA . THR A 1 85 ? 12.100 -0.046 -3.500 1.00 85.94 85 THR A CA 1
ATOM 706 C C . THR A 1 85 ? 12.706 -0.941 -4.584 1.00 85.94 85 THR A C 1
ATOM 708 O O . THR A 1 85 ? 13.645 -0.525 -5.253 1.00 85.94 85 THR A O 1
ATOM 711 N N . CYS A 1 86 ? 12.162 -2.150 -4.748 1.00 81.44 86 CYS A N 1
ATOM 712 C CA . CYS A 1 86 ? 12.563 -3.186 -5.699 1.00 81.44 86 CYS A CA 1
ATOM 713 C C . CYS A 1 86 ? 11.306 -3.864 -6.273 1.00 81.44 86 CYS A C 1
ATOM 715 O O . CYS A 1 86 ? 10.190 -3.578 -5.829 1.00 81.44 86 CYS A O 1
ATOM 717 N N . ALA A 1 87 ? 11.490 -4.776 -7.232 1.00 78.88 87 ALA A N 1
ATOM 718 C CA . ALA A 1 87 ? 10.402 -5.605 -7.742 1.00 78.88 87 ALA A CA 1
ATOM 719 C C . ALA A 1 87 ? 9.761 -6.429 -6.602 1.00 78.88 87 ALA A C 1
ATOM 721 O O . ALA A 1 87 ? 10.493 -6.979 -5.773 1.00 78.88 87 ALA A O 1
ATOM 722 N N . PRO A 1 88 ? 8.421 -6.488 -6.519 1.00 77.31 88 PRO A N 1
ATOM 723 C CA . PRO A 1 88 ? 7.735 -7.267 -5.498 1.00 77.31 88 PRO A CA 1
ATOM 724 C C . PRO A 1 88 ? 7.899 -8.768 -5.760 1.00 77.31 88 PRO A C 1
ATOM 726 O O . PRO A 1 88 ? 7.723 -9.235 -6.883 1.00 77.31 88 PRO A O 1
ATOM 729 N N . ASP A 1 89 ? 8.202 -9.526 -4.709 1.00 80.44 89 ASP A N 1
ATOM 730 C CA . ASP A 1 89 ? 8.200 -10.989 -4.761 1.00 80.44 89 ASP A CA 1
ATOM 731 C C . ASP A 1 89 ? 6.740 -11.492 -4.856 1.00 80.44 89 ASP A C 1
ATOM 733 O O . ASP A 1 89 ? 5.904 -11.012 -4.072 1.00 80.44 89 ASP A O 1
ATOM 737 N N . PRO A 1 90 ? 6.396 -12.433 -5.765 1.00 80.94 90 PRO A N 1
ATOM 738 C CA . PRO A 1 90 ? 5.073 -13.068 -5.817 1.00 80.94 90 PRO A CA 1
ATOM 739 C C . PRO A 1 90 ? 4.565 -13.544 -4.454 1.00 80.94 90 PRO A C 1
ATOM 741 O O . PRO A 1 90 ? 3.370 -13.429 -4.180 1.00 80.94 90 PRO A O 1
ATOM 744 N N . SER A 1 91 ? 5.456 -14.020 -3.579 1.00 83.00 91 SER A N 1
ATOM 745 C CA . SER A 1 91 ? 5.094 -14.491 -2.235 1.00 83.00 91 SER A CA 1
ATOM 746 C C . SER A 1 91 ? 4.495 -13.398 -1.346 1.00 83.00 91 SER A C 1
ATOM 748 O O . SER A 1 91 ? 3.786 -13.689 -0.385 1.00 83.00 91 SER A O 1
ATOM 750 N N . THR A 1 92 ? 4.755 -12.129 -1.668 1.00 84.31 92 THR A N 1
ATOM 751 C CA . THR A 1 92 ? 4.274 -10.980 -0.902 1.00 84.31 92 THR A CA 1
ATOM 752 C C . THR A 1 92 ? 2.971 -10.419 -1.462 1.00 84.31 92 THR A C 1
ATOM 754 O O . THR A 1 92 ? 2.221 -9.784 -0.722 1.00 84.31 92 THR A O 1
ATOM 757 N N . VAL A 1 93 ? 2.651 -10.648 -2.736 1.00 86.94 93 VAL A N 1
ATOM 758 C CA . VAL A 1 93 ? 1.460 -10.093 -3.400 1.00 86.94 93 VAL A CA 1
ATOM 759 C C . VAL A 1 93 ? 0.263 -11.026 -3.195 1.00 86.94 93 VAL A C 1
ATOM 761 O O . VAL A 1 93 ? 0.379 -12.239 -3.360 1.00 86.94 93 VAL A O 1
ATOM 764 N N . ARG A 1 94 ? -0.904 -10.479 -2.827 1.00 89.12 94 ARG A N 1
ATOM 765 C CA . ARG A 1 94 ? -2.130 -11.277 -2.643 1.00 89.12 94 ARG A CA 1
ATOM 766 C C . ARG A 1 94 ? -2.799 -11.556 -3.993 1.00 89.12 94 ARG A C 1
ATOM 768 O O . ARG A 1 94 ? -3.001 -10.615 -4.760 1.00 89.12 94 ARG A O 1
ATOM 775 N N . PRO A 1 95 ? -3.238 -12.794 -4.279 1.00 91.12 95 PRO A N 1
ATOM 776 C CA . PRO A 1 95 ? -4.037 -13.082 -5.460 1.00 91.12 95 PRO A CA 1
ATOM 777 C C . PRO A 1 95 ? -5.437 -12.468 -5.351 1.00 91.12 95 PRO A C 1
ATOM 779 O O . PRO A 1 95 ? -5.957 -12.191 -4.265 1.00 91.12 95 PRO A O 1
ATOM 782 N N . VAL A 1 96 ? -6.111 -12.342 -6.497 1.00 90.06 96 VAL A N 1
ATOM 783 C CA . VAL A 1 96 ? -7.461 -11.756 -6.616 1.00 90.06 96 VAL A CA 1
ATOM 784 C C . VAL A 1 96 ? -8.476 -12.413 -5.670 1.00 90.06 96 VAL A C 1
ATOM 786 O O . VAL A 1 96 ? -9.324 -11.733 -5.091 1.00 90.06 96 VAL A O 1
ATOM 789 N N . SER A 1 97 ? -8.384 -13.730 -5.471 1.00 91.25 97 SER A N 1
ATOM 790 C CA . SER A 1 97 ? -9.262 -14.480 -4.564 1.00 91.25 97 SER A CA 1
ATOM 791 C C . SER A 1 97 ? -9.142 -14.013 -3.108 1.00 91.25 97 SER A C 1
ATOM 793 O O . SER A 1 97 ? -10.157 -13.882 -2.421 1.00 91.25 97 SER A O 1
ATOM 795 N N . VAL A 1 98 ? -7.924 -13.715 -2.650 1.00 91.88 98 VAL A N 1
ATOM 796 C CA . VAL A 1 98 ? -7.637 -13.220 -1.298 1.00 91.88 98 VAL A CA 1
ATOM 797 C C . VAL A 1 98 ? -7.994 -11.741 -1.187 1.00 91.88 98 VAL A C 1
ATOM 799 O O . VAL A 1 98 ? -8.665 -11.359 -0.232 1.00 91.88 98 VAL A O 1
ATOM 802 N N . LEU A 1 99 ? -7.691 -10.925 -2.201 1.00 92.69 99 LEU A N 1
ATOM 803 C CA . LEU A 1 99 ? -8.038 -9.497 -2.214 1.00 92.69 99 LEU A CA 1
ATOM 804 C C . LEU A 1 99 ? -9.546 -9.247 -2.052 1.00 92.69 99 LEU A C 1
ATOM 806 O O . LEU A 1 99 ? -9.954 -8.335 -1.327 1.00 92.69 99 LEU A O 1
ATOM 810 N N . ARG A 1 100 ? -10.397 -10.092 -2.654 1.00 92.69 100 ARG A N 1
ATOM 811 C CA . ARG A 1 100 ? -11.857 -10.032 -2.450 1.00 92.69 100 ARG A CA 1
ATOM 812 C C . ARG A 1 100 ? -12.243 -10.284 -0.990 1.00 92.69 100 ARG A C 1
ATOM 814 O O . ARG A 1 100 ? -13.119 -9.594 -0.469 1.00 92.69 100 ARG A O 1
ATOM 821 N N . LYS A 1 101 ? -11.585 -11.236 -0.321 1.00 94.00 101 LYS A N 1
ATOM 822 C CA . LYS A 1 101 ? -11.801 -11.529 1.107 1.00 94.00 101 LYS A CA 1
ATOM 823 C C . LYS A 1 101 ? -11.318 -10.372 1.983 1.00 94.00 101 LYS A C 1
ATOM 825 O O . LYS A 1 101 ? -12.072 -9.916 2.840 1.00 94.00 101 LYS A O 1
ATOM 830 N N . SER A 1 102 ? -10.123 -9.843 1.713 1.00 93.56 102 SER A N 1
ATOM 831 C CA . SER A 1 102 ? -9.556 -8.680 2.406 1.00 93.56 102 SER A CA 1
ATOM 832 C C . SER A 1 102 ? -10.485 -7.473 2.345 1.00 93.56 102 SER A C 1
ATOM 834 O O . SER A 1 102 ? -10.752 -6.853 3.371 1.00 93.56 102 SER A O 1
ATOM 836 N N . LEU A 1 103 ? -11.042 -7.161 1.170 1.00 93.69 103 LEU A N 1
ATOM 837 C CA . LEU A 1 103 ? -11.956 -6.029 1.013 1.00 93.69 103 LEU A CA 1
ATOM 838 C C . LEU A 1 103 ? -13.243 -6.201 1.833 1.00 93.69 103 LEU A C 1
ATOM 840 O O . LEU A 1 103 ? -13.701 -5.251 2.468 1.00 93.69 103 LEU A O 1
ATOM 844 N N . THR A 1 104 ? -13.826 -7.401 1.834 1.00 94.44 104 THR A N 1
ATOM 845 C CA . THR A 1 104 ? -15.015 -7.708 2.643 1.00 94.44 104 THR A CA 1
ATOM 846 C C . THR A 1 104 ? -14.721 -7.562 4.133 1.00 94.44 104 THR A C 1
ATOM 848 O O . THR A 1 104 ? -15.504 -6.942 4.852 1.00 94.44 104 THR A O 1
ATOM 851 N N . MET A 1 105 ? -13.565 -8.053 4.584 1.00 94.00 105 MET A N 1
ATOM 852 C CA . MET A 1 105 ? -13.128 -7.929 5.973 1.00 94.00 105 MET A CA 1
ATOM 853 C C . MET A 1 105 ? -12.931 -6.460 6.378 1.00 94.00 105 MET A C 1
ATOM 855 O O . MET A 1 105 ? -13.430 -6.053 7.422 1.00 94.00 105 MET A O 1
ATOM 859 N N . VAL A 1 106 ? -12.290 -5.633 5.540 1.00 94.25 106 VAL A N 1
ATOM 860 C CA . VAL A 1 106 ? -12.122 -4.191 5.813 1.00 94.25 106 VAL A CA 1
ATOM 861 C C . VAL A 1 106 ? -13.476 -3.489 5.921 1.00 94.25 106 VAL A C 1
ATOM 863 O O . VAL A 1 106 ? -13.680 -2.694 6.834 1.00 94.25 106 VAL A O 1
ATOM 866 N N . LYS A 1 107 ? -14.428 -3.804 5.032 1.00 93.19 107 LYS A N 1
ATOM 867 C CA . LYS A 1 107 ? -15.791 -3.252 5.097 1.00 93.19 107 LYS A CA 1
ATOM 868 C C . LYS A 1 107 ? -16.513 -3.647 6.388 1.00 93.19 107 LYS A C 1
ATOM 870 O O . LYS A 1 107 ? -17.190 -2.804 6.967 1.00 93.19 107 LYS A O 1
ATOM 875 N N . GLY A 1 108 ? -16.381 -4.900 6.827 1.00 93.31 108 GLY A N 1
ATOM 876 C CA . GLY A 1 108 ? -16.945 -5.372 8.095 1.00 93.31 108 GLY A CA 1
ATOM 877 C C . GLY A 1 108 ? -16.319 -4.662 9.295 1.00 93.31 108 GLY A C 1
ATOM 878 O O . GLY A 1 108 ? -17.028 -4.048 10.086 1.00 93.31 108 GLY A O 1
ATOM 879 N N . HIS A 1 109 ? -14.987 -4.641 9.354 1.00 92.81 109 HIS A N 1
ATOM 880 C CA . HIS A 1 109 ? -14.232 -3.997 10.428 1.00 92.81 109 HIS A CA 1
ATOM 881 C C . HIS A 1 109 ? -14.525 -2.495 10.536 1.00 92.81 109 HIS A C 1
ATOM 883 O O . HIS A 1 109 ? -14.657 -1.963 11.636 1.00 92.81 109 HIS A O 1
ATOM 889 N N . PHE A 1 110 ? -14.666 -1.804 9.400 1.00 92.75 110 PHE A N 1
ATOM 890 C CA . PHE A 1 110 ? -15.014 -0.386 9.386 1.00 92.75 110 PHE A CA 1
ATOM 891 C C . PHE A 1 110 ? -16.438 -0.133 9.892 1.00 92.75 110 PHE A C 1
ATOM 893 O O . PHE A 1 110 ? -16.666 0.863 10.566 1.00 92.75 110 PHE A O 1
ATOM 900 N N . LYS A 1 111 ? -17.395 -1.029 9.622 1.00 92.88 111 LYS A N 1
ATOM 901 C CA . LYS A 1 111 ? -18.756 -0.902 10.166 1.00 92.88 111 LYS A CA 1
ATOM 902 C C . LYS A 1 111 ? -18.806 -1.111 11.679 1.00 92.88 111 LYS A C 1
ATOM 904 O O . LYS A 1 111 ? -19.570 -0.423 12.340 1.00 92.88 111 LYS A O 1
ATOM 909 N N . GLU A 1 112 ? -18.021 -2.049 12.199 1.00 94.06 112 GLU A N 1
ATOM 910 C CA . GLU A 1 112 ? -18.033 -2.413 13.618 1.00 94.06 112 GLU A CA 1
ATOM 911 C C . GLU A 1 112 ? -17.227 -1.433 14.480 1.00 94.06 112 GLU A C 1
ATOM 913 O O . GLU A 1 112 ? -17.743 -0.904 15.458 1.00 94.06 112 GLU A O 1
ATOM 918 N N . LYS A 1 113 ? -15.968 -1.168 14.109 1.00 91.06 113 LYS A N 1
ATOM 919 C CA . LYS A 1 113 ? -15.040 -0.379 14.937 1.00 91.06 113 LYS A CA 1
ATOM 920 C C . LYS A 1 113 ? -14.864 1.065 14.477 1.00 91.06 113 LYS A C 1
ATOM 922 O O . LYS A 1 113 ? -14.293 1.859 15.214 1.00 91.06 113 LYS A O 1
ATOM 927 N N . GLN A 1 114 ? -15.281 1.392 13.250 1.00 90.75 114 GLN A N 1
ATOM 928 C CA . GLN A 1 114 ? -15.021 2.685 12.595 1.00 90.75 114 GLN A CA 1
ATOM 929 C C . GLN A 1 114 ? -13.551 3.134 12.637 1.00 90.75 114 GLN A C 1
ATOM 931 O O . GLN A 1 114 ? -13.242 4.325 12.606 1.00 90.75 114 GLN A O 1
ATOM 936 N N . ASP A 1 115 ? -12.621 2.176 12.655 1.00 93.06 115 ASP A N 1
ATOM 937 C CA . ASP A 1 115 ? -11.192 2.467 12.647 1.00 93.06 115 ASP A CA 1
ATOM 938 C C . ASP A 1 115 ? -10.745 2.918 11.249 1.00 93.06 115 ASP A C 1
ATOM 940 O O . ASP A 1 115 ? -10.487 2.117 10.341 1.00 93.06 115 ASP A O 1
ATOM 944 N N . TYR A 1 116 ? -10.690 4.237 11.080 1.00 93.06 116 TYR A N 1
ATOM 945 C CA . TYR A 1 116 ? -10.289 4.886 9.840 1.00 93.06 116 TYR A CA 1
ATOM 946 C C . TYR A 1 116 ? -8.818 4.631 9.491 1.00 93.06 116 TYR A C 1
ATOM 948 O O . TYR A 1 116 ? -8.496 4.433 8.318 1.00 93.06 116 TYR A O 1
ATOM 956 N N . ALA A 1 117 ? -7.925 4.607 10.487 1.00 93.81 117 ALA A N 1
ATOM 957 C CA . ALA A 1 117 ? -6.495 4.436 10.252 1.00 93.81 117 ALA A CA 1
ATOM 958 C C . ALA A 1 117 ? -6.210 3.045 9.673 1.00 93.81 117 ALA A C 1
ATOM 960 O O . ALA A 1 117 ? -5.582 2.937 8.614 1.00 93.81 117 ALA A O 1
ATOM 961 N N . PHE A 1 118 ? -6.774 2.008 10.300 1.00 93.19 118 PHE A N 1
ATOM 962 C CA . PHE A 1 118 ? -6.687 0.634 9.812 1.00 93.19 118 PHE A CA 1
ATOM 963 C C . PHE A 1 118 ? -7.315 0.480 8.424 1.00 93.19 118 PHE A C 1
ATOM 965 O O . PHE A 1 118 ? -6.707 -0.093 7.520 1.00 93.19 118 PHE A O 1
ATOM 972 N N . ALA A 1 119 ? -8.517 1.028 8.206 1.00 94.00 119 ALA A N 1
ATOM 973 C CA . ALA A 1 119 ? -9.181 0.932 6.908 1.00 94.00 119 ALA A CA 1
ATOM 974 C C . ALA A 1 119 ? -8.348 1.583 5.791 1.00 94.00 119 ALA A C 1
ATOM 976 O O . ALA A 1 119 ? -8.162 0.988 4.727 1.00 94.00 119 ALA A O 1
ATOM 977 N N . CYS A 1 120 ? -7.794 2.775 6.029 1.00 94.62 120 CYS A N 1
ATOM 978 C CA . CYS A 1 120 ? -6.922 3.444 5.069 1.00 94.62 120 CYS A CA 1
ATOM 979 C C . CYS A 1 120 ? -5.636 2.664 4.788 1.00 94.62 120 CYS A C 1
ATOM 981 O O . CYS A 1 120 ? -5.229 2.576 3.628 1.00 94.62 120 CYS A O 1
ATOM 983 N N . GLU A 1 121 ? -4.983 2.120 5.814 1.00 94.88 121 GLU A N 1
ATOM 984 C CA . GLU A 1 121 ? -3.777 1.305 5.652 1.00 94.88 121 GLU A CA 1
ATOM 985 C C . GLU A 1 121 ? -4.056 0.049 4.819 1.00 94.88 121 GLU A C 1
ATOM 987 O O . GLU A 1 121 ? -3.380 -0.210 3.819 1.00 94.88 121 GLU A O 1
ATOM 992 N N . GLN A 1 122 ? -5.118 -0.676 5.160 1.00 95.38 122 GLN A N 1
ATOM 993 C CA . GLN A 1 122 ? -5.505 -1.895 4.465 1.00 95.38 122 GLN A CA 1
ATOM 994 C C . GLN A 1 122 ? -5.892 -1.634 3.007 1.0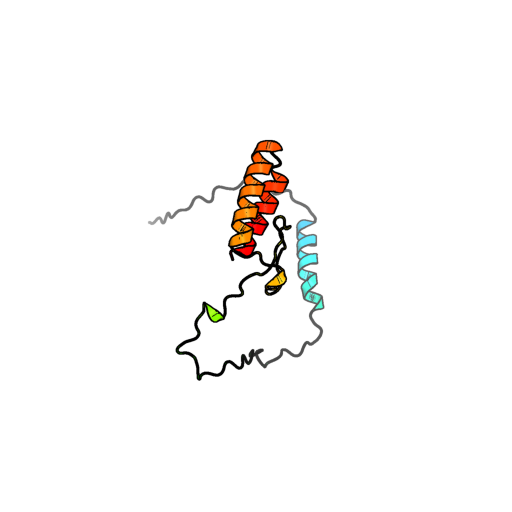0 95.38 122 GLN A C 1
ATOM 996 O O . GLN A 1 122 ? -5.483 -2.374 2.113 1.00 95.38 122 GLN A O 1
ATOM 1001 N N . LEU A 1 123 ? -6.633 -0.556 2.734 1.00 94.50 123 LEU A N 1
ATOM 1002 C CA . LEU A 1 123 ? -6.990 -0.166 1.368 1.00 94.50 123 LEU A CA 1
ATOM 1003 C C . LEU A 1 123 ? -5.769 0.279 0.550 1.00 94.50 123 LEU A C 1
ATOM 1005 O O . LEU A 1 123 ? -5.722 0.022 -0.654 1.00 94.50 123 LEU A O 1
ATOM 1009 N N . LYS A 1 124 ? -4.760 0.906 1.175 1.00 94.19 124 LYS A N 1
ATOM 1010 C CA . LYS A 1 124 ? -3.479 1.212 0.511 1.00 94.19 124 LYS A CA 1
ATOM 1011 C C . LYS A 1 124 ? -2.748 -0.065 0.109 1.00 94.19 124 LYS A C 1
ATOM 1013 O O . LYS A 1 124 ? -2.291 -0.149 -1.027 1.00 94.19 124 LYS A O 1
ATOM 1018 N N . SER A 1 125 ? -2.681 -1.045 1.008 1.00 94.06 125 SER A N 1
ATOM 1019 C CA . SER A 1 125 ? -2.066 -2.348 0.737 1.00 94.06 125 SER A CA 1
ATOM 1020 C C . SER A 1 125 ? -2.799 -3.104 -0.383 1.00 94.06 125 SER A C 1
ATOM 1022 O O . SER A 1 125 ? -2.168 -3.607 -1.306 1.00 94.06 125 SER A O 1
ATOM 1024 N N . ILE A 1 126 ? -4.139 -3.109 -0.375 1.00 93.25 126 ILE A N 1
ATOM 1025 C CA . ILE A 1 126 ? -4.951 -3.743 -1.432 1.00 93.25 126 ILE A CA 1
ATOM 1026 C C . ILE A 1 126 ? -4.702 -3.087 -2.793 1.00 93.25 126 ILE A C 1
ATOM 1028 O O . ILE A 1 126 ? -4.530 -3.785 -3.785 1.00 93.25 126 ILE A O 1
ATOM 1032 N N . ARG A 1 127 ? -4.675 -1.750 -2.858 1.00 94.38 127 ARG A N 1
ATOM 1033 C CA . ARG A 1 127 ? -4.416 -1.032 -4.115 1.00 94.38 127 ARG A CA 1
ATOM 1034 C C . ARG A 1 127 ? -3.016 -1.320 -4.655 1.00 94.38 127 ARG A C 1
ATOM 1036 O O . ARG A 1 127 ? -2.850 -1.422 -5.862 1.00 94.38 127 ARG A O 1
ATOM 1043 N N . GLN A 1 128 ? -2.031 -1.434 -3.770 1.00 91.69 128 GLN A N 1
ATOM 1044 C CA . GLN A 1 128 ? -0.662 -1.759 -4.148 1.00 91.69 128 GLN A CA 1
ATOM 1045 C C . GLN A 1 128 ? -0.554 -3.138 -4.802 1.00 91.69 128 GLN A C 1
ATOM 1047 O O . GLN A 1 128 ? 0.083 -3.248 -5.838 1.00 91.69 128 GLN A O 1
ATOM 1052 N N . ASP A 1 129 ? -1.206 -4.156 -4.242 1.00 89.06 129 ASP A N 1
ATOM 1053 C CA . ASP A 1 129 ? -1.161 -5.516 -4.796 1.00 89.06 129 ASP A CA 1
ATOM 1054 C C . ASP A 1 129 ? -1.871 -5.637 -6.169 1.00 89.06 129 ASP A C 1
ATOM 1056 O O . ASP A 1 129 ? -1.741 -6.655 -6.841 1.00 89.06 129 ASP A O 1
ATOM 1060 N N . LEU A 1 130 ? -2.636 -4.618 -6.584 1.00 85.94 130 LEU A N 1
ATOM 1061 C CA . LEU A 1 130 ? -3.312 -4.547 -7.888 1.00 85.94 130 LEU A CA 1
ATOM 1062 C C . LEU A 1 130 ? -2.492 -3.829 -8.976 1.00 85.94 130 LEU A C 1
ATOM 1064 O O . LEU A 1 130 ? -2.989 -3.714 -10.098 1.00 85.94 130 LEU A O 1
ATOM 1068 N N . THR A 1 131 ? -1.310 -3.300 -8.638 1.00 79.81 131 THR A N 1
ATOM 1069 C CA . THR A 1 131 ? -0.447 -2.538 -9.561 1.00 79.81 131 THR A CA 1
ATOM 1070 C C . THR A 1 131 ? 0.600 -3.449 -10.177 1.00 79.81 131 THR A C 1
ATOM 1072 O O . THR A 1 131 ? 0.765 -3.376 -11.412 1.00 79.81 131 THR A O 1
#

Foldseek 3Di:
DDDDDDDDDDPPPPPPVPPPPVCPVVVVVVVVVVCVVVPPPPPPPPDDPDPPPPDPPPPPPDDPVVVVDLAADAQDLADFQDDDPDDDDSPRADHPVSLVSNVVVLVVCCVPPVPPVRSVRSVNNSVVSVD

Radius of gyration: 28.11 Å; chains: 1; bounding box: 59×78×47 Å

Sequence (131 aa):
RNEQNISKRNRKKNMTMVFDDPERDFKKERRAARFQHGHSPKKFRLEPLVLQINLDPCESGNLDWNELKIVGTSPDITKTYLRLTCAPDPSTVRPVSVLRKSLTMVKGHFKEKQDYAFACEQLKSIRQDLT